Protein AF-A0AAV8YJT9-F1 (afdb_monomer_lite)

Structure (mmCIF, N/CA/C/O backbone):
data_AF-A0AAV8YJT9-F1
#
_entry.id   AF-A0AAV8YJT9-F1
#
loop_
_atom_site.group_PDB
_atom_site.id
_atom_site.type_symbol
_atom_site.label_atom_id
_atom_site.label_alt_id
_atom_site.label_comp_id
_atom_site.label_asym_id
_atom_site.label_entity_id
_atom_site.label_seq_id
_atom_site.pdbx_PDB_ins_code
_atom_site.Cartn_x
_atom_site.Cartn_y
_atom_site.Cartn_z
_atom_site.occupancy
_atom_site.B_iso_or_equiv
_atom_site.auth_seq_id
_atom_site.auth_comp_id
_atom_site.auth_asym_id
_atom_site.auth_atom_id
_atom_site.pdbx_PDB_model_num
ATOM 1 N N . MET A 1 1 ? -10.582 23.695 13.406 1.00 39.41 1 MET A N 1
ATOM 2 C CA . MET A 1 1 ? -10.193 22.294 13.117 1.00 39.41 1 MET A CA 1
ATOM 3 C C . MET A 1 1 ? -11.191 21.593 12.174 1.00 39.41 1 MET A C 1
ATOM 5 O O . MET A 1 1 ? -11.642 20.495 12.459 1.00 39.41 1 MET A O 1
ATOM 9 N N . HIS A 1 2 ? -11.547 22.207 11.035 1.00 35.22 2 HIS A N 1
ATOM 10 C CA . HIS A 1 2 ? -12.522 21.653 10.063 1.00 35.22 2 HIS A CA 1
ATOM 11 C C . HIS A 1 2 ? -11.963 21.485 8.637 1.00 35.22 2 HIS A C 1
ATOM 13 O O . HIS A 1 2 ? -12.655 21.019 7.742 1.00 35.22 2 HIS A O 1
ATOM 19 N N . GLN A 1 3 ? -10.687 21.814 8.435 1.00 35.31 3 GLN A N 1
ATOM 20 C CA . GLN A 1 3 ? -9.998 21.723 7.146 1.00 35.31 3 GLN A CA 1
ATOM 21 C C . GLN A 1 3 ? -9.684 20.279 6.670 1.00 35.31 3 GLN A C 1
ATOM 23 O O . GLN A 1 3 ? -9.803 20.037 5.472 1.00 35.31 3 GLN A O 1
ATOM 28 N N . PRO A 1 4 ? -9.354 19.282 7.526 1.00 42.69 4 PRO A N 1
ATOM 29 C CA . PRO A 1 4 ? -8.964 17.959 7.016 1.00 42.69 4 PRO A CA 1
ATOM 30 C C . PRO A 1 4 ? -10.145 17.104 6.522 1.00 42.69 4 PRO A C 1
ATOM 32 O O . PRO A 1 4 ? -9.969 16.277 5.633 1.00 42.69 4 PRO A O 1
ATOM 35 N N . ILE A 1 5 ? -11.361 17.322 7.038 1.00 38.78 5 ILE A N 1
ATOM 36 C CA . ILE A 1 5 ? -12.553 16.550 6.636 1.00 38.78 5 ILE A CA 1
ATOM 37 C C . ILE A 1 5 ? -13.061 17.002 5.256 1.00 38.78 5 ILE A C 1
ATOM 39 O O . ILE A 1 5 ? -13.452 16.167 4.441 1.00 38.78 5 ILE A O 1
ATOM 43 N N . LEU A 1 6 ? -12.992 18.307 4.952 1.00 36.41 6 LEU A N 1
ATOM 44 C CA . LEU A 1 6 ? -13.387 18.835 3.641 1.00 36.41 6 LEU A CA 1
ATOM 45 C C . LEU A 1 6 ? -12.434 18.409 2.515 1.00 36.41 6 LEU A C 1
ATOM 47 O O . LEU A 1 6 ? -12.898 18.190 1.398 1.00 36.41 6 LEU A O 1
ATOM 51 N N . LEU A 1 7 ? -11.136 18.236 2.795 1.00 45.47 7 LEU A N 1
ATOM 52 C CA . LEU A 1 7 ? -10.190 17.710 1.803 1.00 45.47 7 LEU A CA 1
ATOM 53 C C . LEU A 1 7 ? -10.501 16.247 1.438 1.00 45.47 7 LEU A C 1
ATOM 55 O O . LEU A 1 7 ? -10.441 15.885 0.264 1.00 45.47 7 LEU A O 1
ATOM 59 N N . CYS A 1 8 ? -10.896 15.429 2.423 1.00 43.38 8 CYS A N 1
ATOM 60 C CA . CYS A 1 8 ? -11.327 14.047 2.189 1.00 43.38 8 CYS A CA 1
ATOM 61 C C . CYS A 1 8 ? -12.571 13.972 1.294 1.00 43.38 8 CYS A C 1
ATOM 63 O O . CYS A 1 8 ? -12.601 13.163 0.371 1.00 43.38 8 CYS A O 1
ATOM 65 N N . LEU A 1 9 ? -13.574 14.829 1.513 1.00 38.81 9 LEU A N 1
ATOM 66 C CA . LEU A 1 9 ? -14.787 14.845 0.685 1.00 38.81 9 LEU A CA 1
ATOM 67 C C . LEU A 1 9 ? -14.543 15.380 -0.733 1.00 38.81 9 LEU A C 1
ATOM 69 O O . LEU A 1 9 ? -15.112 14.841 -1.678 1.00 38.81 9 LEU A O 1
ATOM 73 N N . HIS A 1 10 ? -13.675 16.382 -0.910 1.00 45.28 10 HIS A N 1
ATOM 74 C CA . HIS A 1 10 ? -13.395 16.929 -2.243 1.00 45.28 10 HIS A CA 1
ATOM 75 C C . HIS A 1 10 ? -12.569 15.977 -3.122 1.00 45.28 10 HIS A C 1
ATOM 77 O O . HIS A 1 10 ? -12.768 15.946 -4.334 1.00 45.28 10 HIS A O 1
ATOM 83 N N . TYR A 1 11 ? -11.669 15.178 -2.536 1.00 46.69 11 TYR A N 1
ATOM 84 C CA . TYR A 1 11 ? -10.824 14.254 -3.303 1.00 46.69 11 TYR A CA 1
ATOM 85 C C . TYR A 1 11 ? -11.531 12.930 -3.653 1.00 46.69 11 TYR A C 1
ATOM 87 O O . TYR A 1 11 ? -11.188 12.291 -4.645 1.00 46.69 11 TYR A O 1
ATOM 95 N N . CYS A 1 12 ? -12.568 12.539 -2.898 1.00 42.22 12 CYS A N 1
ATOM 96 C CA . CYS A 1 12 ? -13.316 11.297 -3.136 1.00 42.22 12 CYS A CA 1
ATOM 97 C C . CYS A 1 12 ? -14.262 11.327 -4.353 1.00 42.22 12 CYS A C 1
ATOM 99 O O . CYS A 1 12 ? -14.725 10.271 -4.769 1.00 42.22 12 CYS A O 1
ATOM 101 N N . ILE A 1 13 ? -14.561 12.496 -4.936 1.00 43.88 13 ILE A N 1
ATOM 102 C CA . ILE A 1 13 ? -15.578 12.627 -6.004 1.00 43.88 13 ILE A CA 1
ATOM 103 C C . ILE A 1 13 ? -14.951 12.661 -7.420 1.00 43.88 13 ILE A C 1
ATOM 105 O O . ILE A 1 13 ? -15.664 12.576 -8.414 1.00 43.88 13 ILE A O 1
ATOM 109 N N . GLY A 1 14 ? -13.618 12.746 -7.548 1.00 39.22 14 GLY A N 1
ATOM 110 C CA . GLY A 1 14 ? -12.983 13.184 -8.802 1.00 39.22 14 GLY A CA 1
ATOM 111 C C . GLY A 1 14 ? -12.142 12.194 -9.614 1.00 39.22 14 GLY A C 1
ATOM 112 O O . GLY A 1 14 ? -11.686 12.586 -10.684 1.00 39.22 14 GLY A O 1
ATOM 113 N N . THR A 1 15 ? -11.883 10.954 -9.180 1.00 36.53 15 THR A N 1
ATOM 114 C CA . TH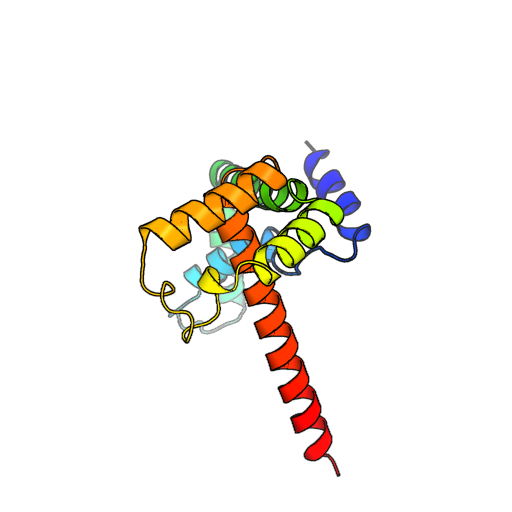R A 1 15 ? -11.073 10.014 -9.987 1.00 36.53 15 THR A CA 1
ATOM 115 C C . THR A 1 15 ? -11.638 8.598 -9.953 1.00 36.53 15 THR A C 1
ATOM 117 O O . THR A 1 15 ? -11.947 8.052 -8.897 1.00 36.53 15 THR A O 1
ATOM 120 N N . SER A 1 16 ? -11.768 7.987 -11.131 1.00 47.06 16 SER A N 1
ATOM 121 C CA . SER A 1 16 ? -12.336 6.650 -11.378 1.00 47.06 16 SER A CA 1
ATOM 122 C C . SER A 1 16 ? -11.511 5.481 -10.787 1.00 47.06 16 SER A C 1
ATOM 124 O O . SER A 1 16 ? -11.646 4.343 -11.232 1.00 47.06 16 SER A O 1
ATOM 126 N N . THR A 1 17 ? -10.632 5.731 -9.813 1.00 44.50 17 THR A N 1
ATOM 127 C CA . THR A 1 17 ? -9.638 4.771 -9.294 1.00 44.50 17 THR A CA 1
ATOM 128 C C . THR A 1 17 ? -9.536 4.753 -7.766 1.00 44.50 17 THR A C 1
ATOM 130 O O . THR A 1 17 ? -8.560 4.235 -7.223 1.00 44.50 17 THR A O 1
ATOM 133 N N . ILE A 1 18 ? -10.505 5.313 -7.037 1.00 49.84 18 ILE A N 1
ATOM 134 C CA . ILE A 1 18 ? -10.534 5.181 -5.575 1.00 49.84 18 ILE A CA 1
ATOM 135 C C . ILE A 1 18 ? -11.172 3.833 -5.235 1.00 49.84 18 ILE A C 1
ATOM 137 O O . ILE A 1 18 ? -12.375 3.632 -5.380 1.00 49.84 18 ILE A O 1
ATOM 141 N N . SER A 1 19 ? -10.320 2.895 -4.818 1.00 50.84 19 SER A N 1
ATOM 142 C CA . SER A 1 19 ? -10.720 1.605 -4.259 1.00 50.84 19 SER A CA 1
ATOM 143 C C . SER A 1 19 ? -11.714 1.833 -3.102 1.00 50.84 19 SER A C 1
ATOM 145 O O . SER A 1 19 ? -11.455 2.695 -2.257 1.00 50.84 19 SER A O 1
ATOM 147 N N . PRO A 1 20 ? -12.843 1.104 -3.034 1.00 54.12 20 PRO A N 1
ATOM 148 C CA . PRO A 1 20 ? -13.889 1.308 -2.019 1.00 54.12 20 PRO A CA 1
ATOM 149 C C . PRO A 1 20 ? -13.414 1.094 -0.566 1.00 54.12 20 PRO A C 1
ATOM 151 O O . PRO A 1 20 ? -14.112 1.420 0.381 1.00 54.12 20 PRO A O 1
ATOM 154 N N . ASP A 1 21 ? -12.208 0.574 -0.388 1.00 58.00 21 ASP A N 1
ATOM 155 C CA . ASP A 1 21 ? -11.519 0.223 0.853 1.00 58.00 21 ASP A CA 1
ATOM 156 C C . ASP A 1 21 ? -10.718 1.383 1.486 1.00 58.00 21 ASP A C 1
ATOM 158 O O . ASP A 1 21 ? -9.952 1.180 2.428 1.00 58.00 21 ASP A O 1
ATOM 162 N N . LEU A 1 22 ? -10.899 2.614 0.999 1.00 64.56 22 LEU A N 1
ATOM 163 C CA . LEU A 1 22 ? -10.100 3.776 1.409 1.00 64.56 22 LEU A CA 1
ATOM 164 C C . LEU A 1 22 ? -10.767 4.706 2.420 1.00 64.56 22 LEU A C 1
ATOM 166 O O . LEU A 1 22 ? -10.113 5.634 2.906 1.00 64.56 22 LEU A O 1
ATOM 170 N N . ALA A 1 23 ? -12.033 4.479 2.768 1.00 75.06 23 ALA A N 1
ATOM 171 C CA . ALA A 1 23 ? -12.658 5.273 3.811 1.00 75.06 23 ALA A CA 1
ATOM 172 C C . ALA A 1 23 ? -12.075 4.876 5.183 1.00 75.06 23 ALA A C 1
ATOM 174 O O . ALA A 1 23 ? -12.078 3.691 5.529 1.00 75.06 23 ALA A O 1
ATOM 175 N N . PRO A 1 24 ? -11.647 5.842 6.021 1.00 76.88 24 PRO A N 1
ATOM 176 C CA . PRO A 1 24 ? -11.208 5.581 7.397 1.00 76.88 24 PRO A CA 1
ATOM 177 C C . PRO A 1 24 ? -12.211 4.764 8.224 1.00 76.88 24 PRO A C 1
ATOM 179 O O . PRO A 1 24 ? -11.840 4.044 9.151 1.00 76.88 24 PRO A O 1
ATOM 182 N N . CYS A 1 25 ? -13.496 4.838 7.881 1.00 80.12 25 CYS A N 1
ATOM 183 C CA . CYS A 1 25 ? -14.524 4.033 8.522 1.00 80.12 25 CYS A CA 1
ATOM 184 C C . CYS A 1 25 ? -14.354 2.529 8.249 1.00 80.12 25 CYS A C 1
ATOM 186 O O . CYS A 1 25 ? -14.453 1.732 9.182 1.00 80.12 25 CYS A O 1
ATOM 188 N N . ASP A 1 26 ? -14.046 2.143 7.010 1.00 81.88 26 ASP A N 1
ATOM 189 C CA . ASP A 1 26 ? -14.049 0.746 6.568 1.00 81.88 26 ASP A CA 1
ATOM 190 C C . ASP A 1 26 ? -12.845 -0.050 7.072 1.00 81.88 26 ASP A C 1
ATOM 192 O O . ASP A 1 26 ? -13.000 -1.194 7.506 1.00 81.88 26 ASP A O 1
ATOM 196 N N . PHE A 1 27 ? -11.650 0.546 7.079 1.00 79.06 27 PHE A N 1
ATOM 197 C CA . PHE A 1 27 ? -10.430 -0.161 7.491 1.00 79.06 27 PHE A CA 1
ATOM 198 C C . PHE A 1 27 ? -10.031 0.067 8.954 1.00 79.06 27 PHE A C 1
ATOM 200 O O . PHE A 1 27 ? -9.211 -0.687 9.480 1.00 79.06 27 PHE A O 1
ATOM 207 N N . PHE A 1 28 ? -10.590 1.074 9.633 1.00 85.69 28 PHE A N 1
ATOM 208 C CA . PHE A 1 28 ? -10.194 1.411 11.003 1.00 85.69 28 PHE A CA 1
ATOM 209 C C . PHE A 1 28 ? -11.364 1.402 11.992 1.00 85.69 28 PHE A C 1
ATOM 211 O O . PHE A 1 28 ? -11.310 0.670 12.984 1.00 85.69 28 PHE A O 1
ATOM 218 N N . LEU A 1 29 ? -12.444 2.144 11.723 1.00 86.31 29 LEU A N 1
ATOM 219 C CA . LEU A 1 29 ? -13.554 2.273 12.675 1.00 86.31 29 LEU A CA 1
ATOM 220 C C . LEU A 1 29 ? -14.342 0.966 12.831 1.00 86.31 29 LEU A C 1
ATOM 222 O O . LEU A 1 29 ? -14.476 0.434 13.936 1.00 86.31 29 LEU A O 1
ATOM 226 N N . PHE A 1 30 ? -14.844 0.421 11.722 1.00 88.19 30 PHE A N 1
ATOM 227 C CA . PHE A 1 30 ? -15.659 -0.790 11.745 1.00 88.19 30 PHE A CA 1
ATOM 228 C C .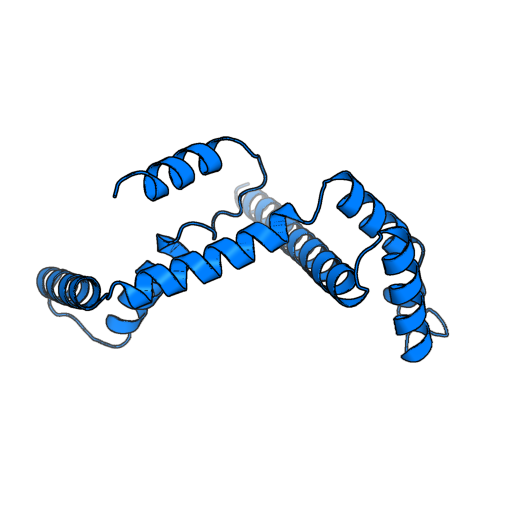 PHE A 1 30 ? -14.886 -2.019 12.219 1.00 88.19 30 PHE A C 1
ATOM 230 O O . PHE A 1 30 ? -15.461 -2.786 12.990 1.00 88.19 30 PHE A O 1
ATOM 237 N N . PRO A 1 31 ? -13.601 -2.221 11.872 1.00 89.50 31 PRO A N 1
ATOM 238 C CA . PRO A 1 31 ? -12.821 -3.313 12.439 1.00 89.50 31 PRO A CA 1
ATOM 239 C C . PRO A 1 31 ? -12.671 -3.223 13.958 1.00 89.50 31 PRO A C 1
ATOM 241 O O . PRO A 1 31 ? -12.836 -4.245 14.625 1.00 89.50 31 PRO A O 1
ATOM 244 N N . LYS A 1 32 ? -12.436 -2.031 14.527 1.00 89.12 32 LYS A N 1
ATOM 245 C CA . LYS A 1 32 ? -12.353 -1.856 15.989 1.00 89.12 32 LYS A CA 1
ATOM 246 C C . LYS A 1 32 ? -13.682 -2.184 16.675 1.00 89.12 32 LYS A C 1
ATOM 248 O O . LYS A 1 32 ? -13.702 -2.991 17.604 1.00 89.12 32 LYS A O 1
ATOM 253 N N . VAL A 1 33 ? -14.795 -1.654 16.163 1.00 90.06 33 VAL A N 1
ATOM 254 C CA . VAL A 1 33 ? -16.140 -1.946 16.693 1.00 90.06 33 VAL A CA 1
ATOM 255 C C . VAL A 1 33 ? -16.479 -3.432 16.538 1.00 90.06 33 VAL A C 1
ATOM 257 O O . VAL A 1 33 ? -16.852 -4.093 17.504 1.00 90.06 33 VAL A O 1
ATOM 260 N N . LYS A 1 34 ? -16.285 -4.006 15.348 1.00 89.38 34 LYS A N 1
ATOM 261 C CA . LYS A 1 34 ? -16.570 -5.421 15.070 1.00 89.38 34 LYS A CA 1
ATOM 262 C C . LYS A 1 34 ? -15.719 -6.354 15.926 1.00 89.38 34 LYS A C 1
ATOM 264 O O . LYS A 1 34 ? -16.231 -7.375 16.371 1.00 89.38 34 LYS A O 1
ATOM 269 N N . SER A 1 35 ? -14.454 -6.011 16.170 1.00 90.94 35 SER A N 1
ATOM 270 C CA . SER A 1 35 ? -13.566 -6.768 17.057 1.00 90.94 35 SER A CA 1
ATOM 271 C C . SER A 1 35 ? -14.085 -6.770 18.496 1.00 90.94 35 SER A C 1
ATOM 273 O O . SER A 1 35 ? -14.227 -7.835 19.089 1.00 90.94 35 SER A O 1
ATOM 275 N N . ALA A 1 36 ? -14.474 -5.605 19.025 1.00 87.88 36 ALA A N 1
ATOM 276 C CA . ALA A 1 36 ? -15.009 -5.479 20.382 1.00 87.88 36 ALA A CA 1
ATOM 277 C C . ALA A 1 36 ? -16.357 -6.198 20.583 1.00 87.88 36 ALA A C 1
ATOM 279 O O . ALA A 1 36 ? -16.668 -6.659 21.684 1.00 87.88 36 ALA A O 1
ATOM 280 N N . LEU A 1 37 ? -17.162 -6.302 19.523 1.00 88.62 37 LEU A N 1
ATOM 281 C CA . LEU A 1 37 ? -18.444 -7.013 19.533 1.00 88.62 37 LEU A CA 1
ATOM 282 C C . LEU A 1 37 ? -18.307 -8.520 19.250 1.00 88.62 37 LEU A C 1
ATOM 284 O O . LEU A 1 37 ? -19.264 -9.272 19.448 1.00 88.62 37 LEU A O 1
ATOM 288 N N . LYS A 1 38 ? -17.147 -8.984 18.772 1.00 89.62 38 LYS A N 1
ATOM 289 C CA . LYS A 1 38 ? -16.948 -10.377 18.362 1.00 89.62 38 LYS A CA 1
ATOM 290 C C . LYS A 1 38 ? -16.968 -11.308 19.576 1.00 89.62 38 LYS A C 1
ATOM 292 O O . LYS A 1 38 ? -16.312 -11.058 20.578 1.00 89.62 38 LYS A O 1
ATOM 297 N N . GLY A 1 39 ? -17.684 -12.427 19.459 1.00 86.75 39 GLY A N 1
ATOM 298 C CA . GLY A 1 39 ? -17.692 -13.488 20.475 1.00 86.75 39 GLY A CA 1
ATOM 299 C C . GLY A 1 39 ? -18.578 -13.218 21.694 1.00 86.75 39 GLY A C 1
ATOM 300 O O . GLY A 1 39 ? -18.760 -14.117 22.507 1.00 86.75 39 GLY A O 1
ATOM 301 N N . THR A 1 40 ? -19.181 -12.033 21.809 1.00 85.88 40 THR A N 1
ATOM 302 C CA . THR A 1 40 ? -20.161 -11.733 22.858 1.00 85.88 40 THR A CA 1
ATOM 303 C C . THR A 1 40 ? -21.586 -11.936 22.353 1.00 85.88 40 THR A C 1
ATOM 305 O O . THR A 1 40 ? -21.956 -11.408 21.305 1.00 85.88 40 THR A O 1
ATOM 308 N N . ARG A 1 41 ? -22.394 -12.698 23.100 1.00 87.06 41 ARG A N 1
ATOM 309 C CA . ARG A 1 41 ? -23.848 -12.753 22.906 1.00 87.06 41 ARG A CA 1
ATOM 310 C C . ARG A 1 41 ? -24.477 -11.552 23.598 1.00 87.06 41 ARG A C 1
ATOM 312 O O . ARG A 1 41 ? -24.177 -11.291 24.757 1.00 87.06 41 ARG A O 1
ATOM 319 N N . PHE A 1 42 ? -25.335 -10.842 22.879 1.00 89.25 42 PHE A N 1
ATOM 320 C CA . PHE A 1 42 ? -26.082 -9.707 23.405 1.00 89.25 42 PHE A CA 1
ATOM 321 C C . PHE A 1 42 ? -27.557 -10.068 23.461 1.00 89.25 42 PHE A C 1
ATOM 323 O O . PHE A 1 42 ? -28.084 -10.659 22.521 1.00 89.25 42 PHE A O 1
ATOM 330 N N . GLU A 1 43 ? -28.203 -9.707 24.560 1.00 87.69 43 GLU A N 1
ATOM 331 C CA . GLU A 1 43 ? -29.621 -9.989 24.791 1.00 87.69 43 GLU A CA 1
ATOM 332 C C . GLU A 1 43 ? -30.528 -8.961 24.103 1.00 87.69 43 GLU A C 1
ATOM 334 O O . GLU A 1 43 ? -31.694 -9.247 23.844 1.00 87.69 43 GLU A O 1
ATOM 339 N N . SER A 1 44 ? -29.994 -7.780 23.762 1.00 93.38 44 SER A N 1
ATOM 340 C CA . SER A 1 44 ? -30.749 -6.722 23.092 1.00 93.38 44 SER A CA 1
ATOM 341 C C . SER A 1 44 ? -29.871 -5.783 22.253 1.00 93.38 44 SER A C 1
ATOM 343 O O . SER A 1 44 ? -28.645 -5.718 22.406 1.00 93.38 44 SER A O 1
ATOM 345 N N . VAL A 1 45 ? -30.510 -5.030 21.353 1.00 91.12 45 VAL A N 1
ATOM 346 C CA . VAL A 1 45 ? -29.849 -4.042 20.482 1.00 91.12 45 VAL A CA 1
ATOM 347 C C . VAL A 1 45 ? -29.310 -2.861 21.294 1.00 91.12 45 VAL A C 1
ATOM 349 O O . VAL A 1 45 ? -28.296 -2.266 20.933 1.00 91.12 45 VAL A O 1
ATOM 352 N N . GLU A 1 46 ? -29.953 -2.529 22.408 1.00 92.81 46 GLU A N 1
ATOM 353 C CA . GLU A 1 46 ? -29.552 -1.456 23.318 1.00 92.81 46 GLU A CA 1
ATOM 354 C C . GLU A 1 46 ? -28.179 -1.751 23.925 1.00 92.81 46 GLU A C 1
ATOM 356 O O . GLU A 1 46 ? -27.323 -0.868 23.948 1.00 92.81 46 GLU A O 1
ATOM 361 N N . VAL A 1 47 ? -27.925 -3.006 24.317 1.00 90.00 47 VAL A N 1
ATOM 362 C CA . VAL A 1 47 ? -26.615 -3.434 24.837 1.00 90.00 47 VAL A CA 1
ATOM 363 C C . VAL A 1 47 ? -25.538 -3.333 23.752 1.00 90.00 47 VAL A C 1
ATOM 365 O O . VAL A 1 47 ? -24.429 -2.867 24.017 1.00 90.00 47 VAL A O 1
ATOM 368 N N . VAL A 1 48 ? -25.866 -3.699 22.507 1.00 91.44 48 VAL A N 1
ATOM 369 C CA . VAL A 1 48 ? -24.948 -3.556 21.363 1.00 91.44 48 VAL A CA 1
ATOM 370 C C . VAL A 1 48 ? -24.603 -2.086 21.126 1.00 91.44 48 VAL A C 1
ATOM 372 O O . VAL A 1 48 ? -23.429 -1.753 20.972 1.00 91.44 48 VAL A O 1
ATOM 375 N N . LYS A 1 49 ? -25.607 -1.200 21.125 1.00 92.44 49 LYS A N 1
ATOM 376 C CA . LYS A 1 49 ? -25.415 0.247 20.960 1.00 92.44 49 LYS A CA 1
ATOM 377 C C . LYS A 1 49 ? -24.569 0.829 22.086 1.00 92.44 49 LYS A C 1
ATOM 379 O O . LYS A 1 49 ? -23.635 1.566 21.800 1.00 92.44 49 LYS A O 1
ATOM 384 N N . ALA A 1 50 ? -24.857 0.477 23.339 1.00 92.25 50 ALA A N 1
ATOM 385 C CA . ALA A 1 50 ? -24.096 0.949 24.493 1.00 92.25 50 ALA A CA 1
ATOM 386 C C . ALA A 1 50 ? -22.616 0.557 24.387 1.00 92.25 50 ALA A C 1
ATOM 388 O O . ALA A 1 50 ? -21.742 1.412 24.513 1.00 92.25 50 ALA A O 1
ATOM 389 N N . LYS A 1 51 ? -22.336 -0.707 24.050 1.00 90.25 51 LYS A N 1
ATOM 390 C CA . LYS A 1 51 ? -20.965 -1.197 23.885 1.00 90.25 51 LYS A CA 1
ATOM 391 C C . LYS A 1 51 ? -20.262 -0.590 22.670 1.00 90.25 51 LYS A C 1
ATOM 393 O O . LYS A 1 51 ? -19.080 -0.272 22.742 1.00 90.25 51 LYS A O 1
ATOM 398 N N . ALA A 1 52 ? -20.967 -0.390 21.556 1.00 90.44 52 ALA A N 1
ATOM 399 C CA . ALA A 1 52 ? -20.406 0.319 20.409 1.00 90.44 52 ALA A CA 1
ATOM 400 C C . ALA A 1 52 ? -20.031 1.764 20.781 1.00 90.44 52 ALA A C 1
ATOM 402 O O . ALA A 1 52 ? -18.931 2.204 20.463 1.00 90.44 52 ALA A O 1
ATOM 403 N N . THR A 1 53 ? -20.899 2.475 21.507 1.00 92.50 53 THR A N 1
ATOM 404 C CA . THR A 1 53 ? -20.627 3.833 22.004 1.00 92.50 53 THR A CA 1
ATOM 405 C C . THR A 1 53 ? -19.441 3.867 22.965 1.00 92.50 53 THR A C 1
ATOM 407 O O . THR A 1 53 ? -18.612 4.766 22.870 1.00 92.50 53 THR A O 1
ATOM 410 N N . GLU A 1 54 ? -19.309 2.880 23.853 1.00 92.94 54 GLU A N 1
ATOM 411 C CA . GLU A 1 54 ? -18.146 2.751 24.736 1.00 92.94 54 GLU A CA 1
ATOM 412 C C . GLU A 1 54 ? -16.840 2.640 23.935 1.00 92.94 54 GLU A C 1
ATOM 414 O O . GLU A 1 54 ? -15.898 3.388 24.185 1.00 92.94 54 GLU A O 1
ATOM 419 N N . VAL A 1 55 ? -16.809 1.774 22.916 1.00 90.94 55 VAL A N 1
ATOM 420 C CA . VAL A 1 55 ? -15.647 1.609 22.026 1.00 90.94 55 VAL A CA 1
ATOM 421 C C . VAL A 1 55 ? -15.320 2.908 21.293 1.00 90.94 55 VAL A C 1
ATOM 423 O O . VAL A 1 55 ? -14.149 3.252 21.158 1.00 90.94 55 VAL A O 1
ATOM 426 N N . LEU A 1 56 ? -16.337 3.640 20.829 1.00 89.62 56 LEU A N 1
ATOM 427 C CA . LEU A 1 56 ? -16.149 4.930 20.162 1.00 89.62 56 LEU A CA 1
ATOM 428 C C . LEU A 1 56 ? -15.582 5.991 21.113 1.00 89.62 56 LEU A C 1
ATOM 430 O O . LEU A 1 56 ? -14.689 6.734 20.718 1.00 89.62 56 LEU A O 1
ATOM 434 N N . ASN A 1 57 ? -16.048 6.031 22.362 1.00 92.06 57 ASN A N 1
ATOM 435 C CA . ASN A 1 57 ? -15.573 6.978 23.374 1.00 92.06 57 ASN A CA 1
ATOM 436 C C . ASN A 1 57 ? -14.147 6.678 23.860 1.00 92.06 57 ASN A C 1
ATOM 438 O O . ASN A 1 57 ? -13.467 7.577 24.346 1.00 92.06 57 ASN A O 1
ATOM 442 N N . GLN A 1 58 ? -13.688 5.431 23.735 1.00 92.50 58 GLN A N 1
ATOM 443 C CA . GLN A 1 58 ? -12.312 5.037 24.051 1.00 92.50 58 GLN A CA 1
ATOM 444 C C . GLN A 1 58 ? -11.309 5.412 22.947 1.00 92.50 58 GLN A C 1
ATOM 446 O O . GLN A 1 58 ? -10.104 5.306 23.173 1.00 92.50 58 GLN A O 1
ATOM 451 N N . LEU A 1 59 ? -11.765 5.840 21.762 1.00 90.25 59 LEU A N 1
ATOM 452 C CA . LEU A 1 59 ? -10.867 6.260 20.686 1.00 90.25 59 LEU A CA 1
ATOM 453 C C . LEU A 1 59 ? -10.166 7.565 21.054 1.00 90.25 59 LEU A C 1
ATOM 455 O O . LEU A 1 59 ? -10.795 8.598 21.280 1.00 90.25 59 LEU A O 1
ATOM 459 N N . THR A 1 60 ? -8.841 7.515 21.067 1.00 92.06 60 THR A N 1
ATOM 460 C CA . THR A 1 60 ? -8.000 8.666 21.393 1.00 92.06 60 THR A CA 1
ATOM 461 C C . THR A 1 60 ? -7.612 9.447 20.140 1.00 92.06 60 THR A C 1
ATOM 463 O O . THR A 1 60 ? -7.678 8.942 19.018 1.00 92.06 60 THR A O 1
ATOM 466 N N . GLU A 1 61 ? -7.121 10.677 20.314 1.00 89.38 61 GLU A N 1
ATOM 467 C CA . GLU A 1 61 ? -6.534 11.438 19.204 1.00 89.38 61 GLU A CA 1
ATOM 468 C C . GLU A 1 61 ? -5.377 10.675 18.534 1.00 89.38 61 GLU A C 1
ATOM 470 O O . GLU A 1 61 ? -5.267 10.672 17.308 1.00 89.38 61 GLU A O 1
ATOM 475 N N . ALA A 1 62 ? -4.562 9.962 19.317 1.00 90.38 62 ALA A N 1
ATOM 476 C CA . ALA A 1 62 ? -3.465 9.148 18.803 1.00 90.38 62 ALA A CA 1
ATOM 477 C C . ALA A 1 62 ? -3.957 8.029 17.868 1.00 90.38 62 ALA A C 1
ATOM 479 O O . ALA A 1 62 ? -3.324 7.763 16.845 1.00 90.38 62 ALA A O 1
ATOM 480 N N . ASP A 1 63 ? -5.109 7.416 18.162 1.00 88.50 63 ASP A N 1
ATOM 481 C CA . ASP A 1 63 ? -5.724 6.422 17.279 1.00 88.50 63 ASP A CA 1
ATOM 482 C C . ASP A 1 63 ? -6.110 7.035 15.920 1.00 88.50 63 ASP A C 1
ATOM 484 O O . ASP A 1 63 ? -5.841 6.446 14.868 1.00 88.50 63 ASP A O 1
ATOM 488 N N . PHE A 1 64 ? -6.700 8.236 15.922 1.00 86.75 64 PHE A N 1
ATOM 489 C CA . PHE A 1 64 ? -7.066 8.944 14.691 1.00 86.75 64 PHE A CA 1
ATOM 490 C C . PHE A 1 64 ? -5.844 9.417 13.902 1.00 86.75 64 PHE A C 1
ATOM 492 O O . PHE A 1 64 ? -5.813 9.273 12.680 1.00 86.75 64 PHE A O 1
ATOM 499 N N . GLN A 1 65 ? -4.820 9.938 14.579 1.00 89.44 65 GLN A N 1
ATOM 500 C CA . GLN A 1 65 ? -3.562 10.323 13.940 1.00 89.44 65 GLN A CA 1
ATOM 501 C C . GLN A 1 65 ? -2.890 9.111 13.293 1.00 89.44 65 GLN A C 1
ATOM 503 O O . GLN A 1 65 ? -2.466 9.187 12.141 1.00 89.44 65 GLN A O 1
ATOM 508 N N . HIS A 1 66 ? -2.853 7.971 13.986 1.00 88.12 66 HIS A N 1
ATOM 509 C CA . HIS A 1 66 ? -2.321 6.732 13.431 1.00 88.12 66 HIS A CA 1
ATOM 510 C C . HIS A 1 66 ? -3.093 6.292 12.178 1.00 88.12 66 HIS A C 1
ATOM 512 O O . HIS A 1 66 ? -2.477 5.989 11.155 1.00 88.12 66 HIS A O 1
ATOM 518 N N . CYS A 1 67 ? -4.429 6.330 12.221 1.00 87.62 67 CYS A N 1
ATOM 519 C CA . CYS A 1 67 ? -5.286 6.054 11.065 1.00 87.62 67 CYS A CA 1
ATOM 520 C C . CYS A 1 67 ? -4.982 6.991 9.885 1.00 87.62 67 CYS A C 1
ATOM 522 O O . CYS A 1 67 ? -4.786 6.535 8.757 1.00 87.62 67 CYS A O 1
ATOM 524 N N . PHE A 1 68 ? -4.860 8.293 10.148 1.00 86.00 68 PHE A N 1
ATOM 525 C CA . PHE A 1 68 ? -4.541 9.283 9.124 1.00 86.00 68 PHE A CA 1
ATOM 526 C C . PHE A 1 68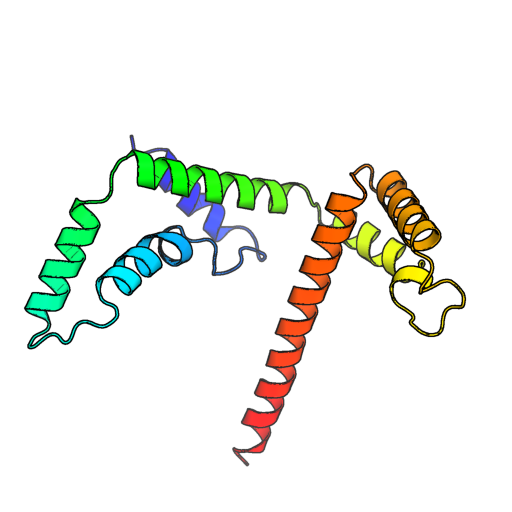 ? -3.162 9.050 8.496 1.00 86.00 68 PHE A C 1
ATOM 528 O O . PHE A 1 68 ? -3.028 9.147 7.280 1.00 86.00 68 PHE A O 1
ATOM 535 N N . GLN A 1 69 ? -2.144 8.690 9.284 1.00 87.25 69 GLN A N 1
ATOM 536 C CA . GLN A 1 69 ? -0.814 8.372 8.753 1.00 87.25 69 GLN A CA 1
ATOM 537 C C . GLN A 1 69 ? -0.822 7.106 7.889 1.00 87.25 69 GLN A C 1
ATOM 539 O O . GLN A 1 69 ? -0.189 7.082 6.832 1.00 87.25 69 GLN A O 1
ATOM 544 N N . GLN A 1 70 ? -1.565 6.069 8.291 1.00 84.06 70 GLN A N 1
ATOM 545 C CA . GLN A 1 70 ? -1.740 4.875 7.460 1.00 84.06 70 GLN A CA 1
ATOM 546 C C . GLN A 1 70 ? -2.415 5.216 6.129 1.00 84.06 70 GLN A C 1
ATOM 548 O O . GLN A 1 70 ? -1.924 4.819 5.070 1.00 84.06 70 GLN A O 1
ATOM 553 N N . TRP A 1 71 ? -3.506 5.984 6.179 1.00 83.69 71 TRP A N 1
ATOM 554 C CA . TRP A 1 71 ? -4.222 6.441 4.992 1.00 83.69 71 TRP A CA 1
ATOM 555 C C . TRP A 1 71 ? -3.328 7.282 4.080 1.00 83.69 71 TRP A C 1
ATOM 557 O O . TRP A 1 71 ? -3.242 7.010 2.886 1.00 83.69 71 TRP A O 1
ATOM 567 N N . LYS A 1 72 ? -2.596 8.246 4.645 1.00 82.56 72 LYS A N 1
ATOM 568 C CA . LYS A 1 72 ? -1.662 9.101 3.910 1.00 82.56 72 LYS A CA 1
ATOM 569 C C . LYS A 1 72 ? -0.570 8.279 3.224 1.00 82.56 72 LYS A C 1
ATOM 571 O O . LYS A 1 72 ? -0.368 8.442 2.028 1.00 82.56 72 LYS A O 1
ATOM 576 N N . SER A 1 73 ? 0.056 7.335 3.932 1.00 81.94 73 SER A N 1
ATOM 577 C CA . SER A 1 73 ? 1.060 6.443 3.335 1.00 81.94 73 SER A CA 1
ATOM 578 C C . SER A 1 73 ? 0.470 5.578 2.218 1.00 81.94 73 SER A C 1
ATOM 580 O O . SER A 1 73 ? 1.140 5.307 1.223 1.00 81.94 73 SER A O 1
ATOM 582 N N . HIS A 1 74 ? -0.781 5.133 2.355 1.00 77.19 74 HIS A N 1
ATOM 583 C CA . HIS A 1 74 ? -1.462 4.401 1.292 1.00 77.19 74 HIS A CA 1
ATOM 584 C C . HIS A 1 74 ? -1.727 5.296 0.071 1.00 77.19 74 HIS A C 1
ATOM 586 O O . HIS A 1 74 ? -1.431 4.895 -1.053 1.00 77.19 74 HIS A O 1
ATOM 592 N N . MET A 1 75 ? -2.240 6.510 0.289 1.00 72.69 75 MET A N 1
ATOM 593 C CA . MET A 1 75 ? -2.493 7.504 -0.757 1.00 72.69 75 MET A CA 1
ATOM 594 C C . MET A 1 75 ? -1.216 7.881 -1.510 1.00 72.69 75 MET A C 1
ATOM 596 O O . MET A 1 75 ? -1.206 7.842 -2.736 1.00 72.69 75 MET A O 1
ATOM 600 N N . GLU A 1 76 ? -0.125 8.171 -0.801 1.00 76.88 76 GLU A N 1
ATOM 601 C CA . GLU A 1 76 ? 1.172 8.502 -1.405 1.00 76.88 76 GLU A CA 1
ATOM 602 C C . GLU A 1 76 ? 1.651 7.384 -2.345 1.00 76.88 76 GLU A C 1
ATOM 604 O O . GLU A 1 76 ? 2.012 7.655 -3.488 1.00 76.88 76 GLU A O 1
ATOM 609 N N . ARG A 1 77 ? 1.530 6.110 -1.941 1.00 68.62 77 ARG A N 1
ATOM 610 C CA . ARG A 1 77 ? 1.877 4.962 -2.806 1.00 68.62 77 ARG A CA 1
ATOM 611 C C . ARG A 1 77 ? 1.022 4.866 -4.070 1.00 68.62 77 ARG A C 1
ATOM 613 O O . ARG A 1 77 ? 1.494 4.353 -5.085 1.00 68.62 77 ARG A O 1
ATOM 620 N N . LEU A 1 78 ? -0.244 5.279 -4.008 1.00 68.19 78 LEU A N 1
ATOM 621 C CA . LEU A 1 78 ? -1.124 5.298 -5.178 1.00 68.19 78 LEU A CA 1
ATOM 622 C C . LEU A 1 78 ? -0.781 6.464 -6.107 1.00 68.19 78 LEU A C 1
ATOM 624 O O . LEU A 1 78 ? -0.745 6.269 -7.319 1.00 68.19 78 LEU A O 1
ATOM 628 N N . MET A 1 79 ? -0.479 7.634 -5.542 1.00 67.75 79 MET A N 1
ATOM 629 C CA . MET A 1 79 ? -0.147 8.849 -6.291 1.00 67.75 79 MET A CA 1
ATOM 630 C C . MET A 1 79 ? 1.263 8.831 -6.904 1.00 67.75 79 MET A C 1
ATOM 632 O O . MET A 1 79 ? 1.512 9.560 -7.859 1.00 67.75 79 MET A O 1
ATOM 636 N N . GLU A 1 80 ? 2.178 7.983 -6.419 1.00 75.25 80 GLU A N 1
ATOM 637 C CA . GLU A 1 80 ? 3.519 7.804 -7.008 1.00 75.25 80 GLU A CA 1
ATOM 638 C C . GLU A 1 80 ? 3.498 7.256 -8.451 1.00 75.25 80 GLU A C 1
ATOM 640 O O . GLU A 1 80 ? 4.445 7.474 -9.215 1.00 75.25 80 GLU A O 1
ATOM 645 N N . TRP A 1 81 ? 2.433 6.548 -8.840 1.00 81.44 81 TRP A N 1
ATOM 646 C CA . TRP A 1 81 ? 2.306 5.927 -10.159 1.00 81.44 81 TRP A CA 1
ATOM 647 C C . TRP A 1 81 ? 1.346 6.710 -11.050 1.00 81.44 81 TRP A C 1
ATOM 649 O O . TRP A 1 81 ? 0.131 6.595 -10.898 1.00 81.44 81 TRP A O 1
ATOM 659 N N . SER A 1 82 ? 1.886 7.428 -12.037 1.00 84.69 82 SER A N 1
ATOM 660 C CA . SER A 1 82 ? 1.078 7.906 -13.161 1.00 84.69 82 SER A CA 1
ATOM 661 C C . SER A 1 82 ? 0.612 6.736 -14.032 1.00 84.69 82 SER A C 1
ATOM 663 O O . SER A 1 82 ? 1.213 5.654 -14.022 1.00 84.69 82 SER A O 1
ATOM 665 N N . GLU A 1 83 ? -0.449 6.961 -14.807 1.00 81.62 83 GLU A N 1
ATOM 666 C CA . GLU A 1 83 ? -0.943 5.991 -15.786 1.00 81.62 83 GLU A CA 1
ATOM 667 C C . GLU A 1 83 ? 0.167 5.580 -16.765 1.00 81.62 83 GLU A C 1
ATOM 669 O O . GLU A 1 83 ? 0.427 4.389 -16.929 1.00 81.62 83 GLU A O 1
ATOM 674 N N . ASP A 1 84 ? 0.921 6.549 -17.287 1.00 86.62 84 ASP A N 1
ATOM 675 C CA . ASP A 1 84 ? 2.047 6.299 -18.193 1.00 86.62 84 ASP A CA 1
ATOM 676 C C . ASP A 1 84 ? 3.114 5.390 -17.575 1.00 86.62 84 ASP A C 1
ATOM 678 O O . ASP A 1 84 ? 3.543 4.422 -18.202 1.00 86.62 84 ASP A O 1
ATOM 682 N N . LYS A 1 85 ? 3.511 5.640 -16.319 1.00 89.50 85 LYS A N 1
ATOM 683 C CA . LYS A 1 85 ? 4.489 4.792 -15.618 1.00 89.50 85 LYS A CA 1
ATOM 684 C C . LYS A 1 85 ? 3.953 3.380 -15.395 1.00 89.50 85 LYS A C 1
ATOM 686 O O . LYS A 1 85 ? 4.702 2.410 -15.501 1.00 89.50 85 LYS A O 1
ATOM 691 N N . ALA A 1 86 ? 2.665 3.244 -15.078 1.00 87.31 86 ALA A N 1
ATOM 692 C CA . ALA A 1 86 ? 2.041 1.938 -14.900 1.00 87.31 86 ALA A 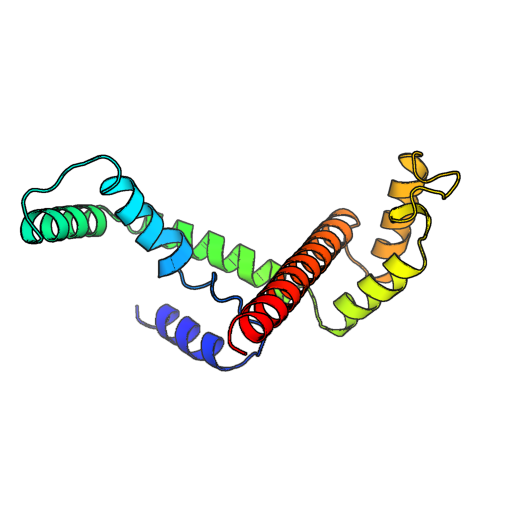CA 1
ATOM 693 C C . ALA A 1 86 ? 1.984 1.154 -16.223 1.00 87.31 86 ALA A C 1
ATOM 695 O O . ALA A 1 86 ? 2.280 -0.041 -16.235 1.00 87.31 86 ALA A O 1
ATOM 696 N N . LEU A 1 87 ? 1.666 1.821 -17.335 1.00 87.75 87 LEU A N 1
ATOM 697 C CA . LEU A 1 87 ? 1.670 1.224 -18.672 1.00 87.75 87 LEU A CA 1
ATOM 698 C C . LEU A 1 87 ? 3.085 0.833 -19.118 1.00 87.75 87 LEU A C 1
ATOM 700 O O . LEU A 1 87 ? 3.280 -0.278 -19.615 1.00 87.75 87 LEU A O 1
ATOM 704 N N . GLN A 1 88 ? 4.080 1.691 -18.880 1.00 92.25 88 GLN A N 1
ATOM 705 C CA . GLN A 1 88 ? 5.494 1.375 -19.110 1.00 92.25 88 GLN A CA 1
ATOM 706 C C . GLN A 1 88 ? 5.920 0.130 -18.322 1.00 92.25 88 GLN A C 1
ATOM 708 O O . GLN A 1 88 ? 6.470 -0.803 -18.905 1.00 92.25 88 GLN A O 1
ATOM 713 N N . LEU A 1 89 ? 5.566 0.046 -17.033 1.00 90.06 89 LEU A N 1
ATOM 714 C CA . LEU A 1 89 ? 5.842 -1.127 -16.198 1.00 90.06 89 LEU A CA 1
ATOM 715 C C . LEU A 1 89 ? 5.218 -2.412 -16.761 1.00 90.06 89 LEU A C 1
ATOM 717 O O . LEU A 1 89 ? 5.871 -3.457 -16.771 1.00 90.06 89 LEU A O 1
ATOM 721 N N . ILE A 1 90 ? 3.964 -2.356 -17.217 1.00 89.44 90 ILE A N 1
ATOM 722 C CA . ILE A 1 90 ? 3.274 -3.509 -17.816 1.00 89.44 90 ILE A CA 1
ATOM 723 C C . ILE A 1 90 ? 3.991 -3.967 -19.088 1.00 89.44 90 ILE A C 1
ATOM 725 O O . ILE A 1 90 ? 4.224 -5.165 -19.266 1.00 89.44 90 ILE A O 1
ATOM 729 N N . ASN A 1 91 ? 4.371 -3.024 -19.949 1.00 90.06 91 ASN A N 1
ATOM 730 C CA . ASN A 1 91 ? 5.057 -3.324 -21.199 1.00 90.06 91 ASN A CA 1
ATOM 731 C C . ASN A 1 91 ? 6.444 -3.928 -20.955 1.00 90.06 91 ASN A C 1
ATOM 733 O O . ASN A 1 91 ? 6.739 -4.986 -21.511 1.00 90.06 91 ASN A O 1
ATOM 737 N N . ALA A 1 92 ? 7.250 -3.327 -20.080 1.00 90.19 92 ALA A N 1
ATOM 738 C CA . ALA A 1 92 ? 8.580 -3.826 -19.741 1.00 90.19 92 ALA A CA 1
ATOM 739 C C . ALA A 1 92 ? 8.516 -5.223 -19.093 1.00 90.19 92 ALA A C 1
ATOM 741 O O . ALA A 1 92 ? 9.231 -6.140 -19.495 1.00 90.19 92 ALA A O 1
ATOM 742 N N . TYR A 1 93 ? 7.580 -5.443 -18.160 1.00 88.00 93 TYR A N 1
ATOM 743 C CA . TYR A 1 93 ? 7.357 -6.758 -17.546 1.00 88.00 93 TYR A CA 1
ATOM 744 C C . TYR A 1 93 ? 6.962 -7.833 -18.566 1.00 88.00 93 TYR A C 1
ATOM 746 O O . TYR A 1 93 ? 7.419 -8.973 -18.474 1.00 88.00 93 TYR A O 1
ATOM 754 N N . ARG A 1 94 ? 6.139 -7.478 -19.561 1.00 85.44 94 ARG A N 1
ATOM 755 C CA . ARG A 1 94 ? 5.718 -8.406 -20.616 1.00 85.44 94 ARG A CA 1
ATOM 756 C C . ARG A 1 94 ? 6.896 -8.894 -21.461 1.00 85.44 94 ARG A C 1
ATOM 758 O O . ARG A 1 94 ? 6.896 -10.064 -21.822 1.00 85.44 94 ARG A O 1
ATOM 765 N N . GLN A 1 95 ? 7.873 -8.034 -21.757 1.00 87.50 95 GLN A N 1
ATOM 766 C CA . GLN A 1 95 ? 9.056 -8.411 -22.547 1.00 87.50 95 GLN A CA 1
ATOM 767 C C . GLN A 1 95 ? 10.023 -9.320 -21.773 1.00 87.50 95 GLN A C 1
ATOM 769 O O . GLN A 1 95 ? 10.759 -10.109 -22.363 1.00 87.50 95 GLN A O 1
ATOM 774 N N . GLN A 1 96 ? 9.997 -9.257 -20.443 1.00 84.31 96 GLN A N 1
ATOM 775 C CA . GLN A 1 96 ? 10.878 -10.030 -19.574 1.00 84.31 96 GLN A CA 1
ATOM 776 C C . GLN A 1 96 ? 10.298 -11.426 -19.288 1.00 84.31 96 GLN A C 1
ATOM 778 O O . GLN A 1 96 ? 9.887 -11.736 -18.168 1.00 84.31 96 GLN A O 1
ATOM 783 N N . ASN A 1 97 ? 10.288 -12.299 -20.304 1.00 81.75 97 ASN A N 1
ATOM 784 C CA . ASN A 1 97 ? 9.724 -13.660 -20.233 1.00 81.75 97 ASN A CA 1
ATOM 785 C C . ASN A 1 97 ? 10.271 -14.483 -19.053 1.00 81.75 97 ASN A C 1
ATOM 787 O O . ASN A 1 97 ? 9.546 -15.264 -18.443 1.00 81.75 97 ASN A O 1
ATOM 791 N N . LEU A 1 98 ? 11.532 -14.266 -18.667 1.00 85.56 98 LEU A N 1
ATOM 792 C CA . LEU A 1 98 ? 12.157 -14.941 -17.525 1.00 85.56 98 LEU A CA 1
ATOM 793 C C . LEU A 1 98 ? 11.432 -14.688 -16.188 1.00 85.56 98 LEU A C 1
ATOM 795 O O . LEU A 1 98 ? 11.534 -15.505 -15.269 1.00 85.56 98 LEU A O 1
ATOM 799 N N . LEU A 1 99 ? 10.689 -13.582 -16.063 1.00 81.12 99 LEU A N 1
ATOM 800 C CA . LEU A 1 99 ? 9.985 -13.207 -14.836 1.00 81.12 99 LEU A CA 1
ATOM 801 C C . LEU A 1 99 ? 8.676 -13.973 -14.631 1.00 81.12 99 LEU A C 1
ATOM 803 O O . LEU A 1 99 ? 8.279 -14.171 -13.481 1.00 81.12 99 LEU A O 1
ATOM 807 N N . TRP A 1 100 ? 8.015 -14.408 -15.704 1.00 81.00 100 TRP A N 1
ATOM 808 C CA . TRP A 1 100 ? 6.658 -14.959 -15.635 1.00 81.00 100 TRP A CA 1
ATOM 809 C C . TRP A 1 100 ? 6.463 -16.286 -16.368 1.00 81.00 100 TRP A C 1
ATOM 811 O O . TRP A 1 100 ? 5.519 -16.993 -16.026 1.00 81.00 100 TRP A O 1
ATOM 821 N N . ASP A 1 101 ? 7.329 -16.657 -17.315 1.00 78.62 101 ASP A N 1
ATOM 822 C CA . ASP A 1 101 ? 7.251 -17.934 -18.029 1.00 78.62 101 ASP A CA 1
ATOM 823 C C . ASP A 1 101 ? 8.021 -19.035 -17.273 1.00 78.62 101 ASP A C 1
ATOM 825 O O . ASP A 1 101 ? 9.257 -19.005 -17.236 1.00 78.62 101 ASP A O 1
ATOM 829 N N . PRO A 1 102 ? 7.337 -20.048 -16.705 1.00 77.31 102 PRO A N 1
ATOM 830 C CA . PRO A 1 102 ? 7.990 -21.155 -16.008 1.00 77.31 102 PRO A CA 1
ATOM 831 C C . PRO A 1 102 ? 8.806 -22.068 -16.931 1.00 77.31 102 PRO A C 1
ATOM 833 O O . PRO A 1 102 ? 9.619 -22.851 -16.445 1.00 77.31 102 PRO A O 1
ATOM 836 N N . ARG A 1 103 ? 8.578 -22.008 -18.252 1.00 77.44 103 ARG A N 1
ATOM 837 C CA . ARG A 1 103 ? 9.304 -22.802 -19.258 1.00 77.44 103 ARG A CA 1
ATOM 838 C C . ARG A 1 103 ? 10.624 -22.155 -19.662 1.00 77.44 103 ARG A C 1
ATOM 840 O O . ARG A 1 103 ? 11.441 -22.797 -20.320 1.00 77.44 103 ARG A O 1
ATOM 847 N N . HIS A 1 104 ? 10.847 -20.898 -19.280 1.00 79.12 104 HIS A N 1
ATOM 848 C CA . HIS A 1 104 ? 12.082 -20.205 -19.594 1.00 79.12 104 HIS A CA 1
ATOM 849 C C . HIS A 1 104 ? 13.255 -20.826 -18.825 1.00 79.12 104 HIS A C 1
ATOM 851 O O . HIS A 1 104 ? 13.204 -20.981 -17.604 1.00 79.12 104 HIS A O 1
ATOM 857 N N . LYS A 1 105 ? 14.350 -21.120 -19.538 1.00 79.31 105 LYS A N 1
ATOM 858 C CA . LYS A 1 105 ? 15.546 -21.806 -19.011 1.00 79.31 105 LYS A CA 1
ATOM 859 C C . LYS A 1 105 ? 16.063 -21.206 -17.697 1.00 79.31 105 LYS A C 1
ATOM 861 O O . LYS A 1 105 ? 16.454 -21.939 -16.797 1.00 79.31 105 LYS A O 1
ATOM 866 N N . ASN A 1 106 ? 16.012 -19.880 -17.581 1.00 80.12 106 ASN A N 1
ATOM 867 C CA . ASN A 1 106 ? 16.545 -19.137 -16.436 1.00 80.12 106 ASN A CA 1
ATOM 868 C C . ASN A 1 106 ? 15.454 -18.648 -15.467 1.00 80.12 106 ASN A C 1
ATOM 870 O O . ASN A 1 106 ? 15.715 -17.772 -14.651 1.00 80.12 106 ASN A O 1
ATOM 874 N N . HIS A 1 107 ? 14.222 -19.167 -15.545 1.00 71.25 107 HIS A N 1
ATOM 875 C CA . HIS A 1 107 ? 13.147 -18.746 -14.641 1.00 71.25 107 HIS A CA 1
ATOM 876 C C . HIS A 1 107 ? 13.475 -19.060 -13.176 1.00 71.25 107 HIS A C 1
ATOM 878 O O . HIS A 1 107 ? 13.178 -18.273 -12.286 1.00 71.25 107 HIS A O 1
ATOM 884 N N . PHE A 1 108 ? 14.094 -20.199 -12.884 1.00 74.00 108 PHE A N 1
ATOM 885 C CA . PHE A 1 108 ? 14.438 -20.559 -11.505 1.00 74.00 108 PHE A CA 1
ATOM 886 C C . PHE A 1 108 ? 15.698 -19.843 -10.994 1.00 74.00 108 PHE A C 1
ATOM 888 O O . PHE A 1 108 ? 15.977 -19.888 -9.798 1.00 74.00 108 PHE A O 1
ATOM 895 N N . GLU A 1 109 ? 16.411 -19.128 -11.869 1.00 81.69 109 GLU A N 1
ATOM 896 C CA . GLU A 1 109 ? 17.652 -18.443 -11.530 1.00 81.69 109 GLU A CA 1
ATOM 897 C C . GLU A 1 109 ? 17.367 -17.101 -10.845 1.00 81.69 109 GLU A C 1
ATOM 899 O O . GLU A 1 109 ? 16.824 -16.162 -11.438 1.00 81.69 109 GLU A O 1
ATOM 904 N N . LYS A 1 110 ? 17.731 -17.006 -9.562 1.00 81.12 110 LYS A N 1
ATOM 905 C CA . LYS A 1 110 ? 17.401 -15.850 -8.718 1.00 81.12 110 LYS A CA 1
ATOM 906 C C . LYS A 1 110 ? 18.115 -14.579 -9.178 1.00 81.12 110 LYS A C 1
ATOM 908 O O . LYS A 1 110 ? 17.485 -13.524 -9.216 1.00 81.12 110 LYS A O 1
ATOM 913 N N . ASN A 1 111 ? 19.387 -14.692 -9.557 1.00 85.94 111 ASN A N 1
ATOM 914 C CA . ASN A 1 111 ? 20.201 -13.546 -9.970 1.00 85.94 111 ASN A CA 1
ATOM 915 C C . ASN A 1 111 ? 19.646 -12.915 -11.255 1.00 85.94 111 ASN A C 1
ATOM 917 O O . ASN A 1 111 ? 19.391 -11.718 -11.293 1.00 85.94 111 ASN A O 1
ATOM 921 N N . MET A 1 112 ? 19.308 -13.745 -12.247 1.00 84.94 112 MET A N 1
ATOM 922 C CA . MET A 1 112 ? 18.736 -13.291 -13.522 1.00 84.94 112 MET A CA 1
ATOM 923 C C . MET A 1 112 ? 17.375 -12.609 -13.345 1.00 84.94 112 MET A C 1
ATOM 925 O O . MET A 1 112 ? 17.072 -11.630 -14.023 1.00 84.94 112 MET A O 1
ATOM 929 N N . LYS A 1 113 ? 16.547 -13.100 -12.412 1.00 85.69 113 LYS A N 1
ATOM 930 C CA . LYS A 1 113 ? 15.293 -12.428 -12.044 1.00 85.69 113 LYS A CA 1
ATOM 931 C C . LYS A 1 113 ? 15.548 -11.073 -11.401 1.00 85.69 113 LYS A C 1
ATOM 933 O O . LYS A 1 113 ? 14.817 -10.123 -11.670 1.00 85.69 113 LYS A O 1
ATOM 938 N N . GLU A 1 114 ? 16.539 -10.985 -10.521 1.00 89.25 114 GLU A N 1
ATOM 939 C CA . GLU A 1 114 ? 16.881 -9.726 -9.872 1.00 89.25 114 GLU A CA 1
ATOM 940 C C . GLU A 1 114 ? 17.396 -8.697 -10.882 1.00 89.25 114 GLU A C 1
ATOM 942 O O . GLU A 1 114 ? 16.932 -7.558 -10.846 1.00 89.25 114 GLU A O 1
ATOM 947 N N . ASP A 1 115 ? 18.248 -9.114 -11.819 1.00 90.56 115 ASP A N 1
ATOM 948 C CA . ASP A 1 115 ? 18.787 -8.266 -12.884 1.00 90.56 115 ASP A CA 1
ATOM 949 C C . ASP A 1 115 ? 17.698 -7.768 -13.840 1.00 90.56 115 ASP A C 1
ATOM 951 O O . ASP A 1 115 ? 17.632 -6.573 -14.116 1.00 90.56 115 ASP A O 1
ATOM 955 N N . ALA A 1 116 ? 16.758 -8.626 -14.245 1.00 91.81 116 ALA A N 1
ATOM 956 C CA . ALA A 1 116 ? 15.614 -8.200 -15.056 1.00 91.81 116 ALA A CA 1
ATOM 957 C C . ALA A 1 116 ? 14.743 -7.159 -14.339 1.00 91.81 116 ALA A C 1
ATOM 959 O O . ALA A 1 116 ? 14.274 -6.193 -14.936 1.00 91.81 116 ALA A O 1
ATOM 960 N N . TRP A 1 117 ? 14.539 -7.317 -13.028 1.00 93.25 117 TRP A N 1
ATOM 961 C CA . TRP A 1 117 ? 13.844 -6.298 -12.242 1.00 93.25 117 TRP A CA 1
ATOM 962 C C . TRP A 1 117 ? 14.655 -5.011 -12.095 1.00 93.25 117 TRP A C 1
ATOM 964 O O . TRP A 1 117 ? 14.050 -3.942 -12.026 1.00 93.25 117 TRP A O 1
ATOM 974 N N . ARG A 1 118 ? 15.991 -5.092 -12.034 1.00 94.06 118 ARG A N 1
ATOM 975 C CA . ARG A 1 118 ? 16.867 -3.913 -12.024 1.00 94.06 118 ARG A CA 1
ATOM 976 C C . ARG A 1 118 ? 16.763 -3.151 -13.342 1.00 94.06 118 ARG A C 1
ATOM 978 O O . ARG A 1 118 ? 16.610 -1.935 -13.294 1.00 94.06 118 ARG A O 1
ATOM 985 N N . GLU A 1 119 ? 16.742 -3.850 -14.473 1.00 94.31 119 GLU A N 1
ATOM 986 C CA . GLU A 1 119 ? 16.562 -3.264 -15.806 1.00 94.31 119 GLU A CA 1
ATOM 987 C C . GLU A 1 119 ? 15.222 -2.524 -15.927 1.00 94.31 119 GLU A C 1
ATOM 989 O O . GLU A 1 119 ? 15.212 -1.321 -16.183 1.00 94.31 119 GLU A O 1
ATOM 994 N N . ILE A 1 120 ? 14.106 -3.193 -15.603 1.00 93.56 120 ILE A N 1
ATOM 995 C CA . ILE A 1 120 ? 12.768 -2.568 -15.565 1.00 93.56 120 ILE A CA 1
ATOM 996 C C . ILE A 1 120 ? 12.773 -1.319 -14.670 1.00 93.56 120 ILE A C 1
ATOM 998 O O . ILE A 1 120 ? 12.181 -0.292 -14.992 1.00 93.56 120 ILE A O 1
ATOM 1002 N N . SER A 1 121 ? 13.425 -1.403 -13.511 1.00 94.19 121 SER A N 1
ATOM 1003 C CA . SER A 1 121 ? 13.434 -0.305 -12.545 1.00 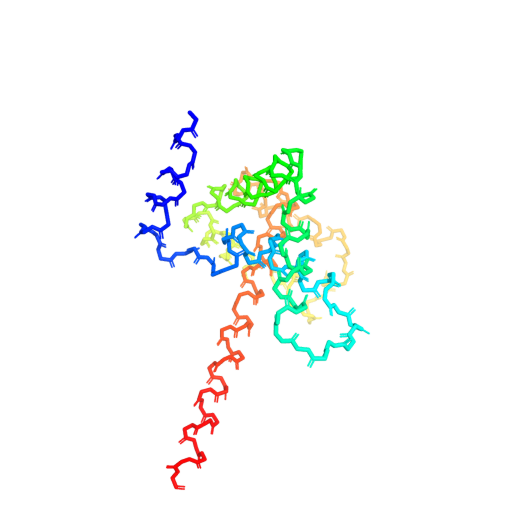94.19 121 SER A CA 1
ATOM 1004 C C . SER A 1 121 ? 14.254 0.901 -13.005 1.00 94.19 121 SER A C 1
ATOM 1006 O O . SER A 1 121 ? 13.858 2.038 -12.744 1.00 94.19 121 SER A O 1
ATOM 1008 N N . ALA A 1 122 ? 15.349 0.656 -13.731 1.00 93.12 122 ALA A N 1
ATOM 1009 C CA . ALA A 1 122 ? 16.183 1.693 -14.320 1.00 93.12 122 ALA A CA 1
ATOM 1010 C C . ALA A 1 122 ? 15.434 2.450 -15.425 1.00 93.12 122 ALA A C 1
ATOM 1012 O O . ALA A 1 122 ? 15.540 3.671 -15.494 1.00 93.12 122 ALA A O 1
ATOM 1013 N N . GLU A 1 123 ? 14.627 1.746 -16.224 1.00 92.00 123 GLU A N 1
ATOM 1014 C CA . GLU A 1 123 ? 13.781 2.351 -17.260 1.00 92.00 123 GLU A CA 1
ATOM 1015 C C . GLU A 1 123 ? 12.708 3.278 -16.663 1.00 92.00 123 GLU A C 1
ATOM 1017 O O . GLU A 1 123 ? 12.498 4.389 -17.141 1.00 92.00 123 GLU A O 1
ATOM 1022 N N . ILE A 1 124 ? 12.061 2.853 -15.575 1.00 90.19 124 ILE A N 1
ATOM 1023 C CA . ILE A 1 124 ? 10.958 3.599 -14.940 1.00 90.19 124 ILE A CA 1
ATOM 1024 C C . ILE A 1 124 ? 11.473 4.724 -14.019 1.00 90.19 124 ILE A C 1
ATOM 1026 O O . ILE A 1 124 ? 10.725 5.638 -13.655 1.00 90.19 124 ILE A O 1
ATOM 1030 N N . GLY A 1 125 ? 12.744 4.666 -13.609 1.00 89.12 125 GLY A N 1
ATOM 1031 C CA . GLY A 1 125 ? 13.338 5.596 -12.646 1.00 89.12 125 GLY A CA 1
ATOM 1032 C C . GLY A 1 125 ? 12.836 5.380 -11.212 1.00 89.12 125 GLY A C 1
ATOM 1033 O O . GLY A 1 125 ? 12.670 6.338 -10.457 1.00 89.12 125 GLY A O 1
ATOM 1034 N N . MET A 1 126 ? 12.547 4.132 -10.833 1.00 88.81 126 MET A N 1
ATOM 1035 C CA . MET A 1 126 ? 12.084 3.750 -9.490 1.00 88.81 126 MET A CA 1
ATOM 1036 C C . MET A 1 126 ? 12.906 2.577 -8.949 1.00 88.81 126 MET A C 1
ATOM 1038 O O . MET A 1 126 ? 13.725 1.999 -9.652 1.00 88.81 126 MET A O 1
ATOM 1042 N N . SER A 1 127 ? 12.703 2.191 -7.687 1.00 92.12 127 SER A N 1
ATOM 1043 C CA . SER A 1 127 ? 13.370 1.003 -7.147 1.00 92.12 127 SER A CA 1
ATOM 1044 C C . SER A 1 127 ? 12.767 -0.287 -7.718 1.00 92.12 127 SER A C 1
ATOM 1046 O O . SER A 1 127 ? 11.557 -0.390 -7.959 1.00 92.12 127 SER A O 1
ATOM 1048 N N . ALA A 1 128 ? 13.598 -1.320 -7.882 1.00 91.81 128 ALA A N 1
ATOM 1049 C CA . ALA A 1 128 ? 13.150 -2.643 -8.319 1.00 91.81 128 ALA A CA 1
ATOM 1050 C C . ALA A 1 128 ? 12.092 -3.246 -7.379 1.00 91.81 128 ALA A C 1
ATOM 1052 O O . ALA A 1 128 ? 11.176 -3.939 -7.820 1.00 91.81 128 ALA A O 1
ATOM 1053 N N . GLU A 1 129 ? 12.172 -2.951 -6.080 1.00 88.31 129 GLU A N 1
ATOM 1054 C CA . GLU A 1 129 ? 11.163 -3.368 -5.110 1.00 88.31 129 GLU A CA 1
ATOM 1055 C C . GLU A 1 129 ? 9.812 -2.675 -5.342 1.00 88.31 129 GLU A C 1
ATOM 1057 O O . GLU A 1 129 ? 8.773 -3.340 -5.304 1.00 88.31 129 GLU A O 1
ATOM 1062 N N . HIS A 1 130 ? 9.811 -1.369 -5.632 1.00 87.69 130 HIS A N 1
ATOM 1063 C CA . HIS A 1 130 ? 8.587 -0.625 -5.939 1.00 87.69 130 HIS A CA 1
ATOM 1064 C C . HIS A 1 130 ? 7.931 -1.141 -7.223 1.00 87.69 130 HIS A C 1
ATOM 1066 O O . HIS A 1 130 ? 6.722 -1.383 -7.235 1.00 87.69 130 HIS A O 1
ATOM 1072 N N . CYS A 1 131 ? 8.725 -1.407 -8.263 1.00 90.19 131 CYS A N 1
ATOM 1073 C CA . CYS A 1 131 ? 8.241 -1.981 -9.521 1.00 90.19 131 CYS A CA 1
ATOM 1074 C C . CYS A 1 131 ? 7.609 -3.367 -9.305 1.00 90.19 131 CYS A C 1
ATOM 1076 O O . CYS A 1 131 ? 6.488 -3.617 -9.753 1.00 90.19 131 CYS A O 1
ATOM 1078 N N . ARG A 1 132 ? 8.270 -4.246 -8.534 1.00 89.25 132 ARG A N 1
ATOM 1079 C CA . ARG A 1 132 ? 7.729 -5.566 -8.157 1.00 89.25 132 ARG A CA 1
ATOM 1080 C C . ARG A 1 132 ? 6.404 -5.455 -7.413 1.00 89.25 132 ARG A C 1
ATOM 1082 O O . ARG A 1 132 ? 5.435 -6.114 -7.784 1.00 89.25 132 ARG A O 1
ATOM 1089 N N . LYS A 1 133 ? 6.347 -4.624 -6.366 1.00 87.75 133 LYS A N 1
ATOM 1090 C CA . LYS A 1 133 ? 5.139 -4.427 -5.549 1.00 87.75 133 LYS A CA 1
ATOM 1091 C C . LYS A 1 133 ? 3.974 -3.898 -6.387 1.00 87.75 133 LYS A C 1
ATOM 1093 O O . LYS A 1 133 ? 2.867 -4.427 -6.280 1.00 87.75 133 LYS A O 1
ATOM 1098 N N . LYS A 1 134 ? 4.218 -2.906 -7.252 1.00 86.75 134 LYS A N 1
ATOM 1099 C CA . LYS A 1 134 ? 3.191 -2.371 -8.155 1.00 86.75 134 LYS A CA 1
ATOM 1100 C C . LYS A 1 134 ? 2.697 -3.435 -9.130 1.00 86.75 134 LYS A C 1
ATOM 1102 O O . LYS A 1 134 ? 1.487 -3.607 -9.249 1.00 86.75 134 LYS A O 1
ATOM 1107 N N . MET A 1 135 ? 3.600 -4.190 -9.756 1.00 88.50 135 MET A N 1
ATOM 1108 C CA . MET A 1 135 ? 3.223 -5.270 -10.669 1.00 88.50 135 MET A CA 1
ATOM 1109 C C . MET A 1 135 ? 2.378 -6.342 -9.967 1.00 88.50 135 MET A C 1
ATOM 1111 O O . MET A 1 135 ? 1.331 -6.739 -10.471 1.00 88.50 135 MET A O 1
ATOM 1115 N N . LEU A 1 136 ? 2.762 -6.764 -8.758 1.00 83.88 136 LEU A N 1
ATOM 1116 C CA . LEU A 1 136 ? 1.968 -7.706 -7.960 1.00 83.88 136 LEU A CA 1
ATOM 1117 C C . LEU A 1 136 ? 0.575 -7.159 -7.626 1.00 83.88 136 LEU A C 1
ATOM 1119 O O . LEU A 1 136 ? -0.398 -7.916 -7.663 1.00 83.88 136 LEU A O 1
ATOM 1123 N N . SER A 1 137 ? 0.464 -5.863 -7.324 1.00 83.31 137 SER A N 1
ATOM 1124 C CA . SER A 1 137 ? -0.822 -5.198 -7.095 1.00 83.31 137 SER A CA 1
ATOM 1125 C C . SER A 1 137 ? -1.700 -5.220 -8.352 1.00 83.31 137 SER A C 1
ATOM 1127 O O . SER A 1 137 ? -2.844 -5.671 -8.283 1.00 83.31 137 SER A O 1
ATOM 1129 N N . LEU A 1 138 ? -1.142 -4.853 -9.513 1.00 84.25 138 LEU A N 1
ATOM 1130 C CA . LEU A 1 138 ? -1.832 -4.872 -10.811 1.00 84.25 138 LEU A CA 1
ATOM 1131 C C . LEU A 1 138 ? -2.324 -6.280 -11.175 1.00 84.25 138 LEU A C 1
ATOM 1133 O O . LEU A 1 138 ? -3.501 -6.471 -11.478 1.00 84.25 138 LEU A O 1
ATOM 1137 N N . LEU A 1 139 ? -1.460 -7.293 -11.052 1.00 81.00 139 LEU A N 1
ATOM 1138 C CA . LEU A 1 139 ? -1.832 -8.692 -11.286 1.00 81.00 139 LEU A CA 1
ATOM 1139 C C . LEU A 1 139 ? -2.918 -9.169 -10.311 1.00 81.00 139 LEU A C 1
ATOM 1141 O O . LEU A 1 139 ? -3.769 -9.978 -10.676 1.00 81.00 139 LEU A O 1
ATOM 1145 N N . SER A 1 140 ? -2.898 -8.689 -9.065 1.00 74.69 140 SER A N 1
ATOM 1146 C CA . SER A 1 140 ? -3.924 -9.017 -8.069 1.00 74.69 140 SER A CA 1
ATOM 1147 C C . SER A 1 140 ? -5.271 -8.375 -8.397 1.00 74.69 140 SER A C 1
ATOM 1149 O O . SER A 1 140 ? -6.291 -9.042 -8.241 1.00 74.69 140 SER A O 1
ATOM 1151 N N . GLY A 1 141 ? -5.278 -7.128 -8.879 1.00 74.62 141 GLY A N 1
ATOM 1152 C CA . GLY A 1 141 ? -6.473 -6.460 -9.405 1.00 74.62 141 GLY A CA 1
ATOM 1153 C C . GLY A 1 141 ? -7.081 -7.233 -10.572 1.00 74.62 141 GLY A C 1
ATOM 1154 O O . GLY A 1 141 ? -8.215 -7.696 -10.473 1.00 74.62 141 GLY A O 1
ATOM 1155 N N . TYR A 1 142 ? -6.266 -7.525 -11.590 1.00 73.25 142 TYR A N 1
ATOM 1156 C CA . TYR A 1 142 ? -6.682 -8.298 -12.763 1.00 73.25 142 TYR A CA 1
ATOM 1157 C C . TYR A 1 142 ? -7.285 -9.665 -12.400 1.00 73.25 142 TYR A C 1
ATOM 1159 O O . TYR A 1 142 ? -8.304 -10.078 -12.956 1.00 73.25 142 TYR A O 1
ATOM 1167 N N . ARG A 1 143 ? -6.696 -10.380 -11.427 1.00 69.38 143 ARG A N 1
ATOM 1168 C CA . ARG A 1 143 ? -7.253 -11.656 -10.939 1.00 69.38 143 ARG A CA 1
ATOM 1169 C C . ARG A 1 143 ? -8.635 -11.492 -10.302 1.00 6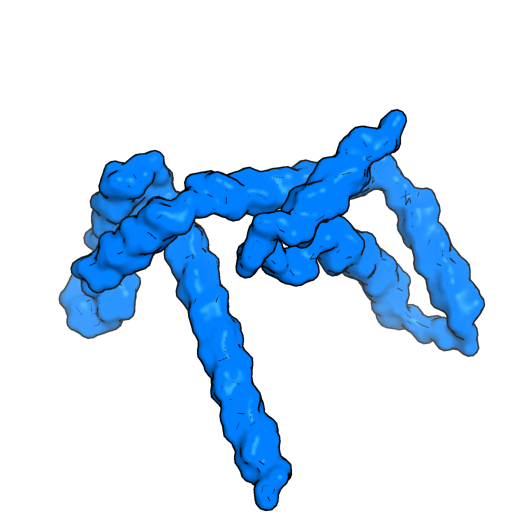9.38 143 ARG A C 1
ATOM 1171 O O . ARG A 1 143 ? -9.504 -12.324 -10.554 1.00 69.38 143 ARG A O 1
ATOM 1178 N N . ARG A 1 144 ? -8.845 -10.456 -9.480 1.00 65.19 144 ARG A N 1
ATOM 1179 C CA . ARG A 1 144 ? -10.143 -10.200 -8.825 1.00 65.19 144 ARG A CA 1
ATOM 1180 C C . ARG A 1 144 ? -11.228 -9.861 -9.844 1.00 65.19 144 ARG A C 1
ATOM 1182 O O . ARG A 1 144 ? -12.321 -10.411 -9.761 1.00 65.19 144 ARG A O 1
ATOM 1189 N N . GLU A 1 145 ? -10.904 -9.033 -10.830 1.00 66.56 145 GLU A N 1
ATOM 1190 C CA . GLU A 1 145 ? -11.827 -8.630 -11.898 1.00 66.56 145 GLU A CA 1
ATOM 1191 C C . GLU A 1 145 ? -12.241 -9.821 -12.775 1.00 66.56 145 GLU A C 1
ATOM 1193 O O . GLU A 1 145 ? -13.421 -10.003 -13.079 1.00 66.56 145 GLU A O 1
ATOM 1198 N N . ARG A 1 146 ? -11.299 -10.714 -13.107 1.00 59.75 146 ARG A N 1
ATOM 1199 C CA . ARG A 1 146 ? -11.617 -11.945 -13.847 1.00 59.75 146 ARG A CA 1
ATOM 1200 C C . ARG A 1 146 ? -12.447 -12.942 -13.047 1.00 59.75 146 ARG A C 1
ATOM 1202 O O . ARG A 1 146 ? -13.362 -13.540 -13.608 1.00 59.75 146 ARG A O 1
ATOM 1209 N N . GLY A 1 147 ? -12.172 -13.087 -11.750 1.00 54.12 147 GLY A N 1
ATOM 1210 C CA . GLY A 1 147 ? -12.982 -13.924 -10.863 1.00 54.12 147 GLY A CA 1
ATOM 1211 C C . GLY A 1 147 ? -14.438 -13.451 -10.772 1.00 54.12 147 GLY A C 1
ATOM 1212 O O . GLY A 1 147 ? -15.348 -14.273 -10.740 1.00 54.12 147 GLY A O 1
ATOM 1213 N N . GLN A 1 148 ? -14.680 -12.136 -10.806 1.00 50.28 148 GLN A N 1
ATOM 1214 C CA . GLN A 1 148 ? -16.032 -11.565 -10.830 1.00 50.28 148 GLN A CA 1
ATOM 1215 C C . GLN A 1 148 ? -16.726 -11.743 -12.188 1.00 50.28 148 GLN A C 1
ATOM 1217 O O . GLN A 1 148 ? -17.911 -12.071 -12.224 1.00 50.28 148 GLN A O 1
ATOM 1222 N N . GLY A 1 149 ? -15.994 -11.617 -13.301 1.00 42.81 149 GLY A N 1
ATOM 1223 C CA . GLY A 1 149 ? -16.526 -11.884 -14.642 1.00 42.81 149 GLY A CA 1
ATOM 1224 C C . GLY A 1 149 ? -17.013 -13.328 -14.830 1.00 42.81 149 GLY A C 1
ATOM 1225 O O . GLY A 1 149 ? -18.044 -13.560 -15.461 1.00 42.81 149 GLY A O 1
ATOM 1226 N N . GLU A 1 150 ? -16.332 -14.302 -14.221 1.00 39.97 150 GLU A N 1
ATOM 1227 C CA . GLU A 1 150 ? -16.749 -15.713 -14.234 1.00 39.97 150 GLU A CA 1
ATOM 1228 C C . GLU A 1 150 ? -17.967 -15.988 -13.329 1.00 39.97 150 GLU A C 1
ATOM 1230 O O . GLU A 1 150 ? -18.789 -16.853 -13.643 1.00 39.97 150 GLU A O 1
ATOM 1235 N N . ILE A 1 151 ? -18.136 -15.232 -12.238 1.00 47.94 151 ILE A N 1
ATOM 1236 C CA . ILE A 1 151 ? -19.310 -15.313 -11.350 1.00 47.94 151 ILE A CA 1
ATOM 1237 C C . ILE A 1 151 ? -20.540 -14.666 -12.010 1.00 47.94 151 ILE A C 1
ATOM 1239 O O . ILE A 1 151 ? -21.623 -15.251 -11.981 1.00 47.94 151 ILE A O 1
ATOM 1243 N N . GLN A 1 152 ? -20.376 -13.530 -12.696 1.00 45.25 152 GLN A N 1
ATOM 1244 C CA . GLN A 1 152 ? -21.464 -12.865 -13.425 1.00 45.25 152 GLN A CA 1
ATOM 1245 C C . GLN A 1 152 ? -21.996 -13.736 -14.579 1.00 45.25 152 GLN A C 1
ATOM 1247 O O . GLN A 1 152 ? -23.205 -13.810 -14.800 1.00 45.25 152 GLN A O 1
ATOM 1252 N N . GLN A 1 153 ? -21.114 -14.458 -15.283 1.00 44.03 153 GLN A N 1
ATOM 1253 C CA . GLN A 1 153 ? -21.516 -15.388 -16.348 1.00 44.03 153 GLN A CA 1
ATOM 1254 C C . GLN A 1 153 ? -22.184 -16.669 -15.828 1.00 44.03 153 GLN A C 1
ATOM 1256 O O . GLN A 1 153 ? -23.001 -17.256 -16.539 1.00 44.03 153 GLN A O 1
ATOM 1261 N N . ARG A 1 154 ? -21.871 -17.108 -14.600 1.00 36.91 154 ARG A N 1
ATOM 1262 C CA . ARG A 1 154 ? -22.566 -18.233 -13.952 1.00 36.91 154 ARG A CA 1
ATOM 1263 C C . ARG A 1 154 ? -23.957 -17.838 -13.466 1.00 36.91 154 ARG A C 1
ATOM 1265 O O . ARG A 1 154 ? -24.898 -18.564 -13.766 1.00 36.91 154 ARG A O 1
ATOM 1272 N N . ASN A 1 155 ? -24.103 -16.673 -12.834 1.00 38.69 155 ASN A N 1
ATOM 1273 C CA . ASN A 1 155 ? -25.406 -16.191 -12.359 1.00 38.69 155 ASN A CA 1
ATOM 1274 C C . ASN A 1 155 ? -26.395 -15.955 -13.514 1.00 38.69 155 ASN A C 1
ATOM 1276 O O . ASN A 1 155 ? -27.571 -16.270 -13.385 1.00 38.69 155 ASN A O 1
ATOM 1280 N N . CYS A 1 156 ? -25.913 -15.516 -14.681 1.00 38.19 156 CYS A N 1
ATOM 1281 C CA . CYS A 1 156 ? -26.746 -15.328 -15.874 1.00 38.19 156 CYS A CA 1
ATOM 1282 C C . CYS A 1 156 ? -27.153 -16.653 -16.568 1.00 38.19 156 CYS A C 1
ATOM 1284 O O . CYS A 1 156 ? -28.032 -16.663 -17.427 1.00 38.19 156 CYS A O 1
ATOM 1286 N N . ARG A 1 157 ? -26.523 -17.787 -16.218 1.00 34.00 157 ARG A N 1
ATOM 1287 C CA . ARG A 1 157 ? -26.853 -19.120 -16.763 1.00 34.00 157 ARG A CA 1
ATOM 1288 C C . ARG A 1 157 ? -27.877 -19.887 -15.931 1.00 34.00 157 ARG A C 1
ATOM 1290 O O . ARG A 1 157 ? -28.483 -20.810 -16.457 1.00 34.00 157 ARG A O 1
ATOM 1297 N N . THR A 1 158 ? -28.042 -19.531 -14.662 1.00 45.09 158 THR A N 1
ATOM 1298 C CA . THR A 1 158 ? -28.986 -20.172 -13.732 1.00 45.09 158 THR A CA 1
ATOM 1299 C C . THR A 1 158 ? -30.363 -19.500 -13.683 1.00 45.09 158 THR A C 1
ATOM 1301 O O . THR A 1 158 ? -31.230 -19.985 -12.969 1.00 45.09 158 THR A O 1
ATOM 1304 N N . GLU A 1 159 ? -30.584 -18.428 -14.452 1.00 43.75 159 GLU A N 1
ATOM 1305 C CA . GLU A 1 159 ? -31.877 -17.724 -14.586 1.00 43.75 159 GLU A CA 1
ATOM 1306 C C . GLU A 1 159 ? -32.523 -17.897 -15.981 1.00 43.75 159 GLU A C 1
ATOM 1308 O O . GLU A 1 159 ? -33.274 -17.034 -16.437 1.00 43.75 159 GLU A O 1
ATOM 1313 N N . LYS A 1 160 ? -32.238 -19.002 -16.682 1.00 38.28 160 LYS A N 1
ATOM 1314 C CA . LYS A 1 160 ? -32.954 -19.396 -17.908 1.00 38.28 160 LYS A CA 1
ATOM 1315 C C . LYS A 1 160 ? -33.639 -20.740 -17.750 1.00 38.28 160 LYS A C 1
ATOM 1317 O O . LYS A 1 160 ? -33.006 -21.639 -17.157 1.00 38.28 160 LYS A O 1
#

InterPro domains:
  IPR006578 MADF domain [PF10545] (89-150)
  IPR006578 MADF domain [PS51029] (88-160)
  IPR036397 Ribonuclease H superfamily [G3DSA:3.30.420.10] (12-84)
  IPR039353 Transcription factor Adf-1 [PTHR12243] (76-157)

Secondary structure (DSSP, 8-state):
--HHHHHHHHHTTS-TT--GGGSHIIIIIHHHHHHHHTT---SSHHHHHHHHHHHHHT--HHHHHHHHHHHHHHHHHHHT--HHHHHHHHHHHHH-HHHH-TTSTTTT-HHHHHHHHHHHHHHHTS-HHHHHHHHHHHHHHHHHHHHHHHHHHHHTTS--

pLDDT: mean 75.91, std 18.66, range [34.0, 94.31]

Sequence (160 aa):
MHQPILLCLHYCIGTSTISPDLAPCDFFLFPKVKSALKGTRFESVEVVKAKATEVLNQLTEADFQHCFQQWKSHMERLMEWSEDKALQLINAYRQQNLLWDPRHKNHFEKNMKEDAWREISAEIGMSAEHCRKKMLSLLSGYRRERGQGEIQQRNCRTEK

Radius of gyration: 22.22 Å; chains: 1; bounding box: 53×45×47 Å

Foldseek 3Di:
DCPPVVVVVVVVPPDPDPDPCLPLCNPQLCVQLCVQCPPDDDPDVVVSVVSSVVSVVPDDPVSVVVSVVVSVVVVVLVVVDDPVLLVLLVVLVVVPCLCPPPPDPCVVPPVSNQVSLVVSCVVSVHDSVSSVVSVVVVVVVVVVVVVVVVVVVVVVVVVD

Organism: NCBI:txid1265417